Protein AF-A0A493T3Z8-F1 (afdb_monomer)

Sequence (139 aa):
MHLPAFNLKESLATIGEKVCAEVNSCLSQHGFTPFTAERETVLKGQIQAVANPDNTICKLIDSRIQKFLENYLASSHQKSLPAIPGGLGPIQRELEEIAVKYVRLVNYNKMVFSPYYDAVLAKILTKEESQLAGKSKES

Solvent-accessible surface area (backbone atoms only — not comparable to full-atom values): 8081 Å² total; per-residue (Å²): 132,86,75,81,78,82,59,62,66,62,50,29,47,54,47,24,54,52,51,50,51,52,51,36,50,54,28,54,77,72,73,44,77,69,74,49,73,68,58,47,51,51,50,32,50,58,50,40,46,66,71,41,85,82,29,66,66,57,51,50,51,51,54,49,51,51,53,49,44,50,49,45,50,71,33,72,86,52,96,62,80,73,78,82,58,89,92,42,70,94,48,43,68,62,50,51,57,49,40,57,52,50,40,53,52,52,52,49,51,46,68,72,46,43,67,61,52,51,54,54,50,53,55,52,54,56,53,51,52,54,54,52,58,52,56,67,72,76,109

Radius of gyration: 26.43 Å; Cα contacts (8 Å, |Δi|>4): 59; chains: 1; bounding box: 43×38×92 Å

Organism: Anas platyrhynchos platyrhynchos (NCBI:txid8840)

Secondary structure (DSSP, 8-state):
--PPPP-HHHHHHHHHHHHHHHHHHHHHHTTPPPPPHHHHHHHHHHHHGGG-TT-HHHHHHHHHHHHHHHHHHHGGGSSSPPPPPTT-GGGHHHHHHHHHHHHHHHHHHHHHHHHHHHHHHHHHHHHHHHHHHHHTT--

Foldseek 3Di:
DDDPPDDPLVVLLVVLVVVLVVQQVVCVVVVHDRDDPVNSVVSSVVSSCCPPPPPPVVVVVVVQLVVLLVVLLVCVVPPDRDDRDPPCVVCVVVSVVVSVVSNVVVVVCCVVCVVVVVVVVVVVVVVVVVVVVVVVVVD

Structure (mmCIF, N/CA/C/O backbone):
data_AF-A0A493T3Z8-F1
#
_entry.id   AF-A0A493T3Z8-F1
#
loop_
_atom_site.group_PDB
_atom_site.id
_atom_site.type_symbol
_atom_site.label_atom_id
_atom_site.label_alt_id
_atom_site.label_comp_id
_atom_site.label_asym_id
_atom_site.label_entity_id
_atom_site.label_seq_id
_atom_site.pdbx_PDB_ins_code
_atom_site.Cartn_x
_atom_site.Cartn_y
_atom_site.Cartn_z
_atom_site.occupancy
_atom_site.B_iso_or_equiv
_atom_site.auth_seq_id
_atom_site.auth_comp_id
_atom_site.auth_asym_id
_atom_site.auth_atom_id
_atom_site.pdbx_PDB_model_num
ATOM 1 N N . MET A 1 1 ? 15.146 -20.720 0.361 1.00 39.12 1 MET A N 1
ATOM 2 C CA . MET A 1 1 ? 14.301 -20.658 1.572 1.00 39.12 1 MET A CA 1
ATOM 3 C C . MET A 1 1 ? 12.980 -20.029 1.175 1.00 39.12 1 MET A C 1
ATOM 5 O O . MET A 1 1 ? 12.988 -18.881 0.754 1.00 39.12 1 MET A O 1
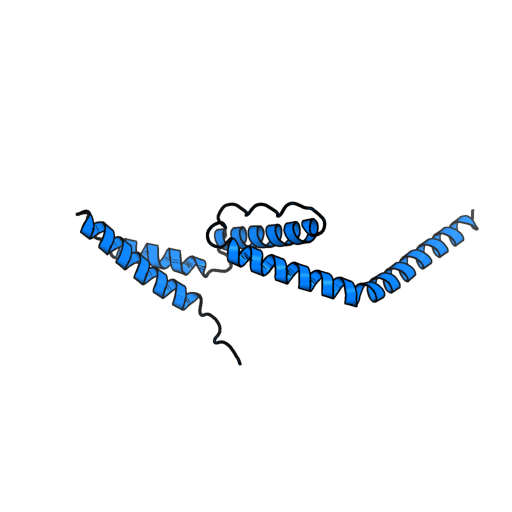ATOM 9 N N . HIS A 1 2 ? 11.880 -20.778 1.214 1.00 52.62 2 HIS A N 1
ATOM 10 C CA . HIS A 1 2 ? 10.549 -20.214 0.991 1.00 52.62 2 HIS A CA 1
ATOM 11 C C . HIS A 1 2 ? 10.151 -19.509 2.293 1.00 52.62 2 HIS A C 1
ATOM 13 O O . HIS A 1 2 ? 9.971 -20.181 3.307 1.00 52.62 2 HIS A O 1
ATOM 19 N N . LEU A 1 3 ? 10.101 -18.172 2.314 1.00 58.81 3 LEU A N 1
ATOM 20 C CA . LEU A 1 3 ? 9.464 -17.486 3.440 1.00 58.81 3 LEU A CA 1
ATOM 21 C C . LEU A 1 3 ? 7.980 -17.892 3.445 1.00 58.81 3 LEU A C 1
ATOM 23 O O . LEU A 1 3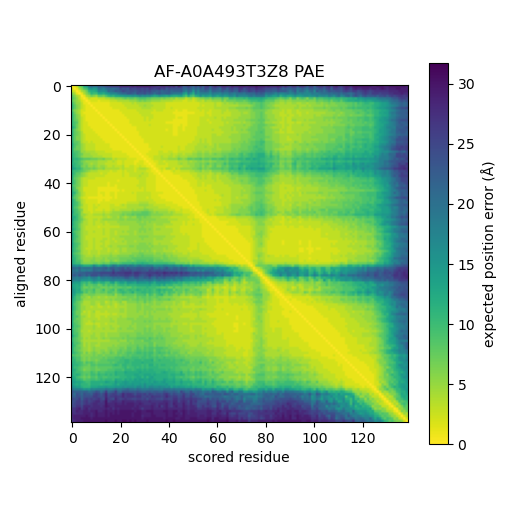 ? 7.376 -17.941 2.365 1.00 58.81 3 LEU A O 1
ATOM 27 N N . PRO A 1 4 ? 7.382 -18.196 4.609 1.00 69.56 4 PRO A N 1
ATOM 28 C CA . PRO A 1 4 ? 5.940 -18.366 4.690 1.00 69.56 4 PRO A CA 1
ATOM 29 C C . PRO A 1 4 ? 5.272 -17.084 4.183 1.00 69.56 4 PRO A C 1
ATOM 31 O O . PRO A 1 4 ? 5.644 -15.977 4.579 1.00 69.56 4 PRO A O 1
ATOM 34 N N . ALA A 1 5 ? 4.333 -17.235 3.248 1.00 79.00 5 ALA A N 1
ATOM 35 C CA . ALA A 1 5 ? 3.594 -16.109 2.701 1.00 79.00 5 ALA A CA 1
ATOM 36 C C . ALA A 1 5 ? 2.832 -15.404 3.832 1.00 79.00 5 ALA A C 1
ATOM 38 O O . ALA A 1 5 ? 2.224 -16.053 4.683 1.00 79.00 5 ALA A O 1
ATOM 39 N N . PHE A 1 6 ? 2.875 -14.075 3.848 1.00 88.00 6 PHE A N 1
ATOM 40 C CA . PHE A 1 6 ? 2.163 -13.278 4.839 1.00 88.00 6 PHE A CA 1
ATOM 41 C C . PHE A 1 6 ? 0.645 -13.499 4.716 1.00 88.00 6 PHE A C 1
ATOM 43 O O . PHE A 1 6 ? 0.049 -13.193 3.682 1.00 88.00 6 PHE A O 1
ATOM 50 N N . ASN A 1 7 ? 0.009 -14.019 5.772 1.00 91.62 7 ASN A N 1
ATOM 51 C CA . ASN A 1 7 ? -1.442 -14.197 5.820 1.00 91.62 7 ASN A CA 1
ATOM 52 C C . ASN A 1 7 ? -2.118 -12.895 6.269 1.00 91.62 7 ASN A C 1
ATOM 54 O O . ASN A 1 7 ? -2.301 -12.640 7.464 1.00 91.62 7 ASN A O 1
ATOM 58 N N . LEU A 1 8 ? -2.496 -12.064 5.296 1.00 92.06 8 LEU A N 1
ATOM 59 C CA . LEU A 1 8 ? -3.127 -10.766 5.544 1.00 92.06 8 LEU A CA 1
ATOM 60 C C . LEU A 1 8 ? -4.439 -10.892 6.332 1.00 92.06 8 LEU A C 1
ATOM 62 O O . LEU A 1 8 ? -4.672 -10.119 7.258 1.00 92.06 8 LEU A O 1
ATOM 66 N N . LYS A 1 9 ? -5.287 -11.873 5.998 1.00 92.69 9 LYS A N 1
ATOM 67 C CA . LYS A 1 9 ? -6.614 -12.028 6.612 1.00 92.69 9 LYS A CA 1
ATOM 68 C C . LYS A 1 9 ? -6.512 -12.369 8.098 1.00 92.69 9 LYS A C 1
ATOM 70 O O . LYS A 1 9 ? -7.183 -11.754 8.921 1.00 92.69 9 LYS A O 1
ATOM 75 N N . GLU A 1 10 ? -5.650 -13.321 8.437 1.00 94.19 10 GLU A N 1
ATOM 76 C CA . GLU A 1 10 ? -5.385 -13.714 9.824 1.00 94.19 10 GLU A CA 1
ATOM 77 C C . GLU A 1 10 ? -4.713 -12.588 10.621 1.00 94.19 10 GLU A C 1
ATOM 79 O O . GLU A 1 10 ? -5.087 -12.312 11.764 1.00 94.19 10 GLU A O 1
ATOM 84 N N . SER A 1 11 ? -3.774 -11.877 9.991 1.00 95.94 11 SER A N 1
ATOM 85 C CA . SER A 1 11 ? -3.103 -10.733 10.610 1.00 95.94 11 SER A CA 1
ATOM 86 C C . SER A 1 11 ? -4.095 -9.619 10.944 1.00 95.94 11 SER A C 1
ATOM 88 O O . SER A 1 11 ? -4.092 -9.114 12.064 1.00 95.94 11 SER A O 1
ATOM 90 N N . LEU A 1 12 ? -4.994 -9.272 10.018 1.00 96.25 12 LEU A N 1
ATOM 91 C CA . LEU A 1 12 ? -6.031 -8.262 10.247 1.00 96.25 12 LEU A CA 1
ATOM 92 C C . LEU A 1 12 ? -7.063 -8.704 11.288 1.00 96.25 12 LEU 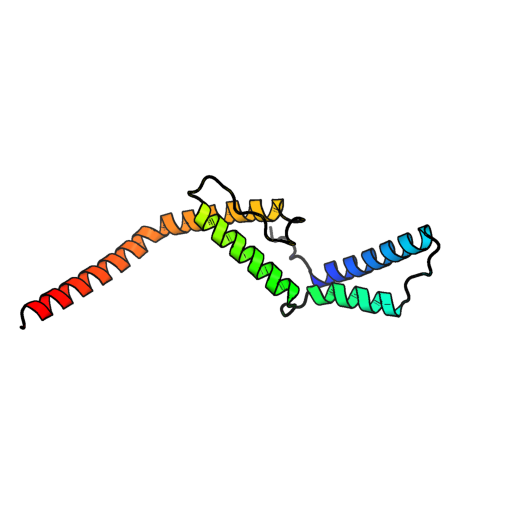A C 1
ATOM 94 O O . LEU A 1 12 ? -7.514 -7.874 12.073 1.00 96.25 12 LEU A O 1
ATOM 98 N N . ALA A 1 13 ? -7.408 -9.993 11.346 1.00 96.38 13 ALA A N 1
ATOM 99 C CA . ALA A 1 13 ? -8.260 -10.519 12.410 1.00 96.38 13 ALA A CA 1
ATOM 100 C C . ALA A 1 13 ? -7.606 -10.346 13.788 1.00 96.38 13 ALA A C 1
ATOM 102 O O . ALA A 1 13 ? -8.227 -9.811 14.705 1.00 96.38 13 ALA A O 1
ATOM 103 N N . THR A 1 14 ? -6.325 -10.699 13.899 1.00 97.06 14 THR A N 1
ATOM 104 C CA . THR A 1 14 ? -5.538 -10.519 15.127 1.00 97.06 14 THR A CA 1
ATOM 105 C C . THR A 1 14 ? -5.408 -9.043 15.512 1.00 97.06 14 THR A C 1
ATOM 107 O O . THR A 1 14 ? -5.511 -8.695 16.687 1.00 97.06 14 THR A O 1
ATOM 110 N N . ILE A 1 15 ? -5.200 -8.156 14.533 1.00 97.38 15 ILE A N 1
ATOM 111 C CA . ILE A 1 15 ? -5.171 -6.704 14.757 1.00 97.38 15 ILE A CA 1
ATOM 112 C C . ILE A 1 15 ? -6.527 -6.220 15.272 1.00 97.38 15 ILE A C 1
ATOM 114 O O . ILE A 1 15 ? -6.557 -5.458 16.232 1.00 97.38 15 ILE A O 1
ATOM 118 N N . GLY A 1 16 ? -7.638 -6.688 14.697 1.00 97.25 16 GLY A N 1
ATOM 119 C CA . GLY A 1 16 ? -8.983 -6.349 15.161 1.00 97.25 16 GLY A CA 1
ATOM 120 C C . GLY A 1 16 ? -9.209 -6.695 16.634 1.00 97.25 16 GLY A C 1
ATOM 121 O O . GLY A 1 16 ? -9.695 -5.856 17.388 1.00 97.25 16 GLY A O 1
ATOM 122 N N . GLU A 1 17 ? -8.789 -7.887 17.066 1.00 97.19 17 GLU A N 1
ATOM 123 C CA . GLU A 1 17 ? -8.844 -8.288 18.480 1.00 97.19 17 GLU A CA 1
ATOM 124 C C . GLU A 1 17 ? -8.016 -7.361 19.378 1.00 97.19 17 GLU A C 1
ATOM 126 O O . GLU A 1 17 ? -8.514 -6.850 20.382 1.00 97.19 17 GLU A O 1
ATOM 131 N N . LYS A 1 18 ? -6.764 -7.086 18.990 1.00 97.62 18 LYS A N 1
ATOM 132 C CA . LYS A 1 18 ? -5.869 -6.209 19.757 1.00 97.62 18 LYS A CA 1
ATOM 133 C C . LYS A 1 18 ? -6.404 -4.784 19.866 1.00 97.62 18 LYS A C 1
ATOM 135 O O . LYS A 1 18 ? -6.363 -4.209 20.946 1.00 97.62 18 LYS A O 1
ATOM 140 N N . VAL A 1 19 ? -6.932 -4.229 18.776 1.00 97.38 19 VAL A N 1
ATOM 141 C CA . VAL A 1 19 ? -7.510 -2.879 18.764 1.00 97.38 19 VAL A CA 1
ATOM 142 C C . VAL A 1 19 ? -8.729 -2.809 19.683 1.00 97.38 19 VAL A C 1
ATOM 144 O O . VAL A 1 19 ? -8.832 -1.871 20.466 1.00 97.38 19 VAL A O 1
ATOM 147 N N . CYS A 1 20 ? -9.627 -3.800 19.653 1.00 96.62 20 CYS A N 1
ATOM 148 C CA . CYS A 1 20 ? -10.764 -3.842 20.577 1.00 96.62 20 CYS A CA 1
ATOM 149 C C . CYS A 1 20 ? -10.318 -3.931 22.045 1.00 96.62 20 CYS A C 1
ATOM 151 O O . CYS A 1 20 ? -10.865 -3.218 22.888 1.00 96.62 20 CYS A O 1
ATOM 153 N N . ALA A 1 21 ? -9.307 -4.749 22.352 1.00 96.00 21 ALA A N 1
ATOM 154 C CA . ALA A 1 21 ? -8.751 -4.844 23.701 1.00 96.00 21 ALA A CA 1
ATOM 155 C C . ALA A 1 21 ? -8.141 -3.510 24.175 1.00 96.00 21 ALA A C 1
ATOM 157 O O . ALA A 1 21 ? -8.421 -3.070 25.289 1.00 96.00 21 ALA A O 1
ATOM 158 N N . GLU A 1 22 ? -7.370 -2.836 23.317 1.00 97.38 22 GLU A N 1
ATOM 159 C CA . GLU A 1 22 ? -6.760 -1.532 23.606 1.00 97.38 22 GLU A CA 1
ATOM 160 C C . GLU A 1 22 ? -7.827 -0.451 23.843 1.00 97.38 22 GLU A C 1
ATOM 162 O O . GLU A 1 22 ? -7.756 0.307 24.810 1.00 97.38 22 GLU A O 1
ATOM 167 N N . VAL A 1 23 ? -8.868 -0.420 23.003 1.00 96.50 23 VAL A N 1
ATOM 168 C CA . VAL A 1 23 ? -9.998 0.509 23.146 1.00 96.50 23 VAL A CA 1
ATOM 169 C C . VAL A 1 23 ? -10.718 0.285 24.474 1.00 96.50 23 VAL A C 1
ATOM 171 O O . VAL A 1 23 ? -10.944 1.246 25.206 1.00 96.50 23 VAL A O 1
ATOM 174 N N . ASN A 1 24 ? -11.040 -0.961 24.825 1.00 95.50 24 ASN A N 1
ATOM 175 C CA . ASN A 1 24 ? -11.684 -1.274 26.103 1.00 95.50 24 ASN A CA 1
ATOM 176 C C . ASN A 1 24 ? -10.803 -0.925 27.309 1.00 95.50 24 ASN A C 1
ATOM 178 O O . ASN A 1 24 ? -11.308 -0.391 28.300 1.00 95.50 24 ASN A O 1
ATOM 182 N N . SER A 1 25 ? -9.496 -1.185 27.221 1.00 96.38 25 SER A N 1
ATOM 183 C CA . SER A 1 25 ? -8.524 -0.804 28.251 1.00 96.38 25 SER A CA 1
ATOM 184 C C . SER A 1 25 ? -8.521 0.713 28.462 1.00 96.38 25 SER A C 1
ATOM 186 O O . SER A 1 25 ? -8.696 1.186 29.584 1.00 96.38 25 SER A O 1
ATOM 188 N N . CYS A 1 26 ? -8.439 1.483 27.375 1.00 96.94 26 CYS A N 1
ATOM 189 C CA . CYS A 1 26 ? -8.458 2.942 27.411 1.00 96.94 26 CYS A CA 1
ATOM 190 C C . CYS A 1 26 ? -9.777 3.496 27.978 1.00 96.94 26 CYS A C 1
ATOM 192 O O . CYS A 1 26 ? -9.752 4.360 28.855 1.00 96.94 26 CYS A O 1
ATOM 194 N N . LEU A 1 27 ? -10.929 2.968 27.546 1.00 96.44 27 LEU A N 1
ATOM 195 C CA . LEU A 1 27 ? -12.239 3.354 28.087 1.00 96.44 27 LEU A CA 1
ATOM 196 C C . LEU A 1 27 ? -12.311 3.110 29.597 1.00 96.44 27 LEU A C 1
ATOM 198 O O . LEU A 1 27 ? -12.709 4.004 30.343 1.00 96.44 27 LEU A O 1
ATOM 202 N N . SER A 1 28 ? -11.858 1.937 30.047 1.00 95.75 28 SER A N 1
ATOM 203 C CA . SER A 1 28 ? -11.845 1.568 31.467 1.00 95.75 28 SER A CA 1
ATOM 204 C C . SER A 1 28 ? -10.946 2.495 32.288 1.00 95.75 28 SER A C 1
ATOM 206 O O . SER A 1 28 ? -11.353 2.962 33.349 1.00 95.75 28 SER A O 1
ATOM 208 N N . GLN A 1 29 ? -9.749 2.816 31.782 1.00 97.56 29 GLN A N 1
ATOM 209 C CA . GLN A 1 29 ? -8.804 3.726 32.442 1.00 97.5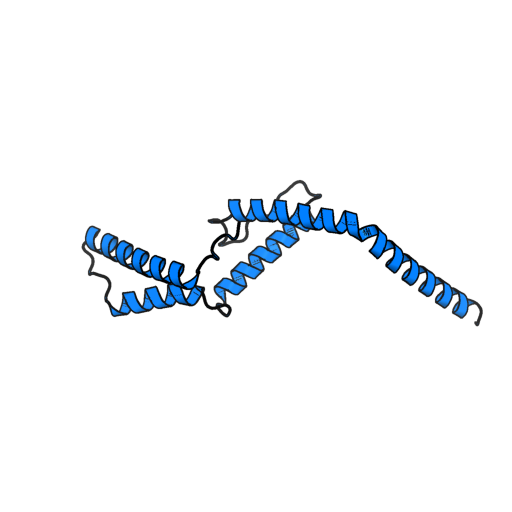6 29 GLN A CA 1
ATOM 210 C C . GLN A 1 29 ? -9.376 5.134 32.654 1.00 97.56 29 GLN A C 1
ATOM 212 O O . GLN A 1 29 ? -9.012 5.804 33.617 1.00 97.56 29 GLN A O 1
ATOM 217 N N . HIS A 1 30 ? -10.286 5.570 31.783 1.00 96.81 30 HIS A N 1
ATOM 218 C CA . HIS A 1 30 ? -10.896 6.898 31.841 1.00 96.81 30 HIS A CA 1
ATOM 219 C C . HIS A 1 30 ? -12.323 6.885 32.420 1.00 96.81 30 HIS A C 1
ATOM 221 O O . HIS A 1 30 ? -13.002 7.909 32.396 1.00 96.81 30 HIS A O 1
ATOM 227 N N . GLY A 1 31 ? -12.789 5.745 32.949 1.00 95.75 31 GLY A N 1
ATOM 228 C CA . GLY A 1 31 ? -14.113 5.617 33.568 1.00 95.75 31 GLY A CA 1
ATOM 229 C C . GLY A 1 31 ? -15.288 5.670 32.585 1.00 95.75 31 GLY A C 1
ATOM 230 O O . GLY A 1 31 ? -16.420 5.928 32.996 1.00 95.75 31 GLY A O 1
ATOM 231 N N . PHE A 1 32 ? -15.043 5.441 31.292 1.00 96.38 32 PHE A N 1
ATOM 232 C CA . PHE A 1 32 ? -16.093 5.360 30.280 1.00 96.38 32 PHE A CA 1
ATOM 233 C C . PHE A 1 32 ? -16.726 3.967 30.227 1.00 96.38 32 PHE A C 1
ATOM 235 O O . PHE A 1 32 ? -16.159 2.970 30.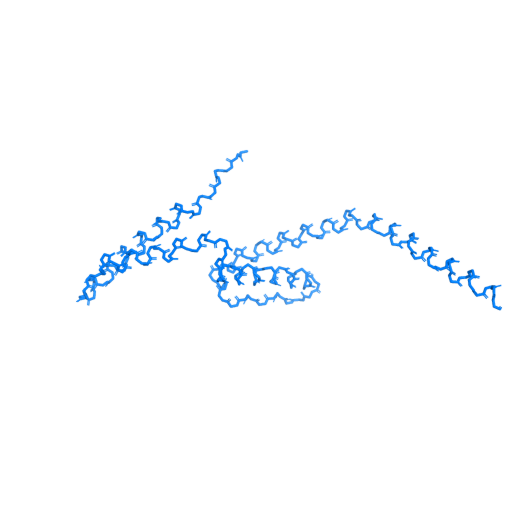672 1.00 96.38 32 PHE A O 1
ATOM 242 N N . THR A 1 33 ? -17.918 3.893 29.631 1.00 94.25 33 THR A N 1
ATOM 243 C CA . THR A 1 33 ? -18.607 2.621 29.399 1.00 94.25 33 THR A CA 1
ATOM 244 C C . THR A 1 33 ? -17.794 1.721 28.464 1.00 94.25 33 THR A C 1
ATOM 246 O O . THR A 1 33 ? -17.294 2.230 27.453 1.00 94.25 33 THR A O 1
ATOM 249 N N . PRO A 1 34 ? -17.727 0.403 28.725 1.00 91.50 34 PRO A N 1
ATOM 250 C CA . PRO A 1 34 ? -17.081 -0.550 27.830 1.00 91.50 34 PRO A CA 1
ATOM 251 C C . PRO A 1 34 ? -17.640 -0.496 26.408 1.00 91.50 34 PRO A C 1
ATOM 253 O O . PRO A 1 34 ? -18.804 -0.151 26.178 1.00 91.50 34 PRO A O 1
ATOM 256 N N . PHE A 1 35 ? -16.804 -0.861 25.444 1.00 92.75 35 PHE A N 1
ATOM 257 C CA . PHE A 1 35 ? -17.205 -0.978 24.053 1.00 92.75 35 PHE A CA 1
ATOM 258 C C . PHE A 1 35 ? -18.227 -2.118 23.920 1.00 92.75 35 PHE A C 1
ATOM 260 O O . PHE A 1 35 ? -18.058 -3.193 24.489 1.00 92.75 35 PHE A O 1
ATOM 267 N N . THR A 1 36 ? -19.342 -1.882 23.224 1.00 94.69 36 THR A N 1
ATOM 268 C CA . THR A 1 36 ? -20.393 -2.903 23.108 1.00 94.69 36 THR A CA 1
ATOM 269 C C . THR A 1 36 ? -19.967 -4.011 22.146 1.00 94.69 36 THR A C 1
ATOM 271 O O . THR A 1 36 ? -19.257 -3.753 21.174 1.00 94.69 36 THR A O 1
ATOM 274 N N . ALA A 1 37 ? -20.465 -5.234 22.355 1.00 94.06 37 ALA A N 1
ATOM 275 C CA . ALA A 1 37 ? -20.162 -6.376 21.484 1.00 94.06 37 ALA A CA 1
ATOM 276 C C . ALA A 1 37 ? -20.530 -6.122 20.006 1.00 94.06 37 ALA A C 1
ATOM 278 O O . ALA A 1 37 ? -19.824 -6.549 19.091 1.00 94.06 37 ALA A O 1
ATOM 279 N N . GLU A 1 38 ? -21.613 -5.379 19.760 1.00 96.12 38 GLU A N 1
ATOM 280 C CA . GLU A 1 38 ? -22.003 -4.958 18.412 1.00 96.12 38 GLU A CA 1
ATOM 281 C C . GLU A 1 38 ? -20.957 -4.020 17.792 1.00 96.12 38 GLU A C 1
ATOM 283 O O . GLU A 1 38 ? -20.511 -4.243 16.666 1.00 96.12 38 GLU A O 1
ATOM 288 N N . ARG A 1 39 ? -20.492 -3.012 18.541 1.00 95.00 39 ARG A N 1
ATOM 289 C CA . ARG A 1 39 ? -19.465 -2.075 18.067 1.00 95.00 39 ARG A CA 1
ATOM 290 C C . ARG A 1 39 ? -18.116 -2.759 17.861 1.00 95.00 39 ARG A C 1
ATOM 292 O O . ARG A 1 39 ? -17.429 -2.432 16.895 1.00 95.00 39 ARG A O 1
ATOM 299 N N . GLU A 1 40 ? -17.754 -3.722 18.710 1.00 95.88 40 GLU A N 1
ATOM 300 C CA . GLU A 1 40 ? -16.576 -4.575 18.506 1.00 95.88 40 GLU A CA 1
ATOM 301 C C . GLU A 1 40 ? -16.665 -5.340 17.192 1.00 95.88 40 GLU A C 1
ATOM 303 O O . GLU A 1 40 ? -15.731 -5.311 16.392 1.00 95.88 40 GLU A O 1
ATOM 308 N N . THR A 1 41 ? -17.804 -5.986 16.947 1.00 96.56 41 THR A N 1
ATOM 309 C CA . THR A 1 41 ? -18.034 -6.765 15.727 1.00 96.56 41 THR A CA 1
ATOM 310 C C . THR A 1 41 ? -17.922 -5.883 14.485 1.00 96.56 41 THR A C 1
ATOM 312 O O . THR A 1 41 ? -17.239 -6.249 13.527 1.00 96.56 41 THR A O 1
ATOM 315 N N . VAL A 1 42 ? -18.522 -4.689 14.516 1.00 97.06 42 VAL A N 1
ATOM 316 C CA . VAL A 1 42 ? -18.434 -3.715 13.419 1.00 97.06 42 VAL A CA 1
ATOM 317 C C . VAL A 1 42 ? -16.992 -3.259 13.193 1.00 97.06 42 VAL A C 1
ATOM 319 O O . VAL A 1 42 ? -16.523 -3.289 12.056 1.00 97.06 42 VAL A O 1
ATOM 322 N N . LEU A 1 43 ? -16.263 -2.882 14.248 1.00 96.44 43 LEU A N 1
ATOM 323 C CA . LEU A 1 43 ? -14.880 -2.409 14.136 1.00 96.44 43 LEU A CA 1
ATOM 324 C C . LEU A 1 43 ? -13.949 -3.498 13.583 1.00 96.44 43 LEU A C 1
ATOM 326 O O . LEU A 1 43 ? -13.185 -3.248 12.651 1.00 96.44 43 LEU A O 1
ATOM 330 N N . LYS A 1 44 ? -14.050 -4.724 14.107 1.00 97.25 44 LYS A N 1
ATOM 331 C CA . LYS A 1 44 ? -13.298 -5.884 13.605 1.00 97.25 44 LYS A CA 1
ATOM 332 C C . LYS A 1 44 ? -13.625 -6.156 12.137 1.00 97.25 44 LYS A C 1
ATOM 334 O O . LYS A 1 44 ? -12.710 -6.356 11.339 1.00 97.25 44 LYS A O 1
ATOM 339 N N . GLY A 1 45 ? -14.906 -6.100 11.767 1.00 96.00 45 GLY A N 1
ATOM 340 C CA . GLY A 1 45 ? -15.357 -6.245 10.384 1.00 96.00 45 GLY A CA 1
ATOM 341 C C . GLY A 1 45 ? -14.766 -5.182 9.455 1.00 96.00 45 GLY A C 1
ATOM 342 O O . GLY A 1 45 ? -14.272 -5.514 8.381 1.00 96.00 45 GLY A O 1
ATOM 343 N N . GLN A 1 46 ? -14.735 -3.917 9.884 1.00 95.62 46 GLN A N 1
ATOM 344 C CA . GLN A 1 46 ? -14.129 -2.819 9.123 1.00 95.62 46 GLN A CA 1
ATOM 345 C C . GLN A 1 46 ? -12.617 -2.995 8.937 1.00 95.62 46 GLN A C 1
ATOM 347 O O . GLN A 1 46 ? -12.112 -2.793 7.833 1.00 95.62 46 GLN A O 1
ATOM 352 N N . ILE A 1 47 ? -11.896 -3.415 9.980 1.00 96.19 47 ILE A N 1
ATOM 353 C CA . ILE A 1 47 ? -10.453 -3.695 9.902 1.00 96.19 47 ILE A CA 1
ATOM 354 C C . ILE A 1 47 ? -10.186 -4.846 8.925 1.00 96.19 47 ILE A C 1
ATOM 356 O O . ILE A 1 47 ? -9.308 -4.750 8.070 1.00 96.19 47 ILE A O 1
ATOM 360 N N . GLN A 1 48 ? -10.966 -5.924 8.996 1.00 95.50 48 GLN A N 1
ATOM 361 C CA . GLN A 1 48 ? -10.824 -7.055 8.078 1.00 95.50 48 GLN A CA 1
ATOM 362 C C . GLN A 1 48 ? -11.222 -6.705 6.637 1.00 95.50 48 GLN A C 1
ATOM 364 O O . GLN A 1 48 ? -10.641 -7.250 5.699 1.00 95.50 48 GLN A O 1
ATOM 369 N N . ALA A 1 49 ? -12.153 -5.767 6.434 1.00 94.69 49 ALA A N 1
ATOM 370 C CA . ALA A 1 49 ? -12.552 -5.291 5.108 1.00 94.69 49 ALA A CA 1
ATOM 371 C C . ALA A 1 49 ? -11.421 -4.568 4.350 1.00 94.69 49 ALA A C 1
ATOM 373 O O . ALA A 1 49 ? -11.520 -4.385 3.136 1.00 94.69 49 ALA A O 1
ATOM 374 N N . VAL A 1 50 ? -10.326 -4.199 5.024 1.00 93.94 50 VAL A N 1
ATOM 375 C CA . VAL A 1 50 ? -9.090 -3.714 4.380 1.00 93.94 50 VAL A CA 1
ATOM 376 C C . VAL A 1 50 ? -8.438 -4.805 3.520 1.00 93.94 50 VAL A C 1
ATOM 378 O O . VAL A 1 50 ? -7.767 -4.491 2.546 1.00 93.94 50 VAL A O 1
ATOM 381 N N . ALA A 1 51 ? -8.679 -6.090 3.809 1.00 92.62 51 ALA A N 1
ATOM 382 C CA . ALA A 1 51 ? -8.208 -7.193 2.967 1.00 92.62 51 ALA A CA 1
ATOM 383 C C . ALA A 1 51 ? -8.924 -7.276 1.609 1.00 92.62 51 ALA A C 1
ATOM 385 O O . ALA A 1 51 ? -8.501 -8.045 0.747 1.00 92.62 51 ALA A O 1
ATOM 386 N N . ASN A 1 52 ? -10.038 -6.558 1.432 1.00 93.00 52 ASN A N 1
ATOM 387 C CA . ASN A 1 52 ? -10.787 -6.587 0.186 1.00 93.00 52 ASN A CA 1
ATOM 388 C C . ASN A 1 52 ? -9.990 -5.855 -0.914 1.00 93.00 52 ASN A C 1
ATOM 390 O O . ASN A 1 52 ? -9.749 -4.656 -0.767 1.00 93.00 52 ASN A O 1
ATOM 394 N N . PRO A 1 53 ? -9.630 -6.516 -2.032 1.00 88.19 53 PRO A N 1
ATOM 395 C CA . PRO A 1 53 ? -8.920 -5.864 -3.135 1.00 88.19 53 PRO A CA 1
ATOM 396 C C . PRO A 1 53 ? -9.722 -4.719 -3.773 1.00 88.19 53 PRO A C 1
ATOM 398 O O . PRO A 1 53 ? -9.142 -3.813 -4.368 1.00 88.19 53 PRO A O 1
ATOM 401 N N . ASP A 1 54 ? -11.049 -4.716 -3.623 1.00 92.56 54 ASP A N 1
ATOM 402 C CA . ASP A 1 54 ? -11.921 -3.648 -4.106 1.00 92.56 54 ASP A CA 1
ATOM 403 C C . ASP A 1 54 ? -12.093 -2.482 -3.131 1.00 92.56 54 ASP A C 1
ATOM 405 O O . ASP A 1 54 ? -12.820 -1.533 -3.428 1.00 92.56 54 ASP A O 1
ATOM 409 N N . ASN A 1 55 ? -11.391 -2.500 -1.998 1.00 94.06 55 ASN A N 1
ATOM 410 C CA . ASN A 1 55 ? -11.406 -1.401 -1.049 1.00 94.06 55 ASN A CA 1
ATOM 411 C C . ASN A 1 55 ? -10.852 -0.112 -1.689 1.00 94.06 55 ASN A C 1
ATOM 413 O O . ASN A 1 55 ? -9.682 -0.029 -2.069 1.00 94.06 55 ASN A O 1
ATOM 417 N N . THR A 1 56 ? -11.693 0.921 -1.780 1.00 93.31 56 THR A N 1
ATOM 418 C CA . THR A 1 56 ? -11.353 2.208 -2.410 1.00 93.31 56 THR A CA 1
ATOM 419 C C . THR A 1 56 ? -10.159 2.898 -1.749 1.00 93.31 56 THR A C 1
ATOM 421 O O . THR A 1 56 ? -9.370 3.545 -2.437 1.00 93.31 56 THR A O 1
ATOM 424 N N . ILE A 1 57 ? -9.998 2.755 -0.429 1.00 91.69 57 ILE A N 1
ATOM 425 C CA . ILE A 1 57 ? -8.870 3.344 0.302 1.00 91.69 57 ILE A CA 1
ATOM 426 C C . ILE A 1 57 ? -7.581 2.616 -0.078 1.00 91.69 57 ILE A C 1
ATOM 428 O O . ILE A 1 57 ? -6.598 3.276 -0.396 1.00 91.69 57 ILE A O 1
ATOM 432 N N . CYS A 1 58 ? -7.590 1.281 -0.125 1.00 92.12 58 CYS A N 1
ATOM 433 C CA . CYS A 1 58 ? -6.430 0.498 -0.563 1.00 92.12 58 CYS A CA 1
ATOM 434 C C . CYS A 1 58 ? -6.023 0.857 -1.997 1.00 92.12 58 CYS A C 1
ATOM 436 O O . CYS A 1 58 ? -4.870 1.210 -2.222 1.00 92.12 58 CYS A O 1
ATOM 438 N N . LYS A 1 59 ? -6.982 0.923 -2.933 1.00 94.06 59 LYS A N 1
ATOM 439 C CA . LYS A 1 59 ? -6.726 1.360 -4.320 1.00 94.06 59 LYS A CA 1
ATOM 440 C C . LYS A 1 59 ? -6.117 2.765 -4.395 1.00 94.06 59 LYS A C 1
ATOM 442 O O . LYS A 1 59 ? -5.221 3.021 -5.199 1.00 94.06 59 LYS A O 1
ATOM 447 N N . LEU A 1 60 ? -6.587 3.690 -3.556 1.00 93.81 60 LEU A N 1
ATOM 448 C CA . LEU A 1 60 ? -6.037 5.043 -3.471 1.00 93.81 60 LEU A CA 1
ATOM 449 C C . LEU A 1 60 ? -4.597 5.043 -2.937 1.00 93.81 60 LEU A C 1
ATOM 451 O O . LEU A 1 60 ? -3.754 5.773 -3.459 1.00 93.81 60 LEU A O 1
ATOM 455 N N . ILE A 1 61 ? -4.316 4.247 -1.905 1.00 93.31 61 ILE A N 1
ATOM 456 C CA . ILE A 1 61 ? -2.972 4.083 -1.341 1.00 93.31 61 ILE A CA 1
ATOM 457 C C . ILE A 1 61 ? -2.023 3.479 -2.382 1.00 93.31 61 ILE A C 1
ATOM 459 O O . ILE A 1 61 ? -0.949 4.039 -2.601 1.00 93.31 61 ILE A O 1
ATOM 463 N N . ASP A 1 62 ? -2.447 2.438 -3.098 1.00 93.44 62 ASP A N 1
ATOM 464 C CA . ASP A 1 62 ? -1.669 1.813 -4.173 1.00 93.44 62 ASP A CA 1
ATOM 465 C C . ASP A 1 62 ? -1.335 2.816 -5.283 1.00 93.44 62 ASP A C 1
ATOM 467 O O . ASP A 1 62 ? -0.179 2.944 -5.686 1.00 93.44 62 ASP A O 1
ATOM 471 N N . SER A 1 63 ? -2.322 3.600 -5.728 1.00 94.44 63 SER A N 1
ATOM 472 C CA . SER A 1 63 ? -2.112 4.653 -6.728 1.00 94.44 63 SER A CA 1
ATOM 473 C C . SER A 1 63 ? -1.110 5.715 -6.255 1.00 94.44 63 SER A C 1
ATOM 475 O O . SER A 1 63 ? -0.255 6.156 -7.027 1.00 94.44 63 SER A O 1
ATOM 477 N N . ARG A 1 64 ? -1.158 6.108 -4.974 1.00 95.00 64 ARG A N 1
ATOM 478 C CA . ARG A 1 64 ? -0.191 7.054 -4.390 1.00 95.00 64 ARG A CA 1
ATOM 479 C C . ARG A 1 64 ? 1.220 6.475 -4.345 1.00 95.00 64 ARG A C 1
ATOM 481 O O . ARG A 1 64 ? 2.164 7.204 -4.644 1.00 95.00 64 ARG A O 1
ATOM 488 N N . ILE A 1 65 ? 1.362 5.194 -4.002 1.00 95.12 65 ILE A N 1
ATOM 489 C CA . ILE A 1 65 ? 2.650 4.488 -3.998 1.00 95.12 65 ILE A CA 1
ATOM 490 C C . ILE A 1 65 ? 3.219 4.422 -5.418 1.00 95.12 65 ILE A C 1
ATOM 492 O O . ILE A 1 65 ? 4.365 4.808 -5.628 1.00 95.12 65 ILE A O 1
ATOM 496 N N . GLN A 1 66 ? 2.420 4.010 -6.405 1.00 94.62 66 GLN A N 1
ATOM 497 C CA . GLN A 1 66 ? 2.852 3.940 -7.805 1.00 94.62 66 GLN A CA 1
ATOM 498 C C . GLN A 1 66 ? 3.326 5.303 -8.314 1.00 94.62 66 GLN A C 1
ATOM 500 O O . GLN A 1 66 ? 4.445 5.423 -8.808 1.00 94.62 66 GLN A O 1
ATOM 505 N N . LYS A 1 67 ? 2.531 6.355 -8.091 1.00 93.44 67 LYS A N 1
ATOM 506 C CA . LYS A 1 67 ? 2.889 7.717 -8.500 1.00 93.44 67 LYS A CA 1
ATOM 507 C C . LYS A 1 67 ? 4.153 8.225 -7.806 1.00 93.44 67 LYS A C 1
ATOM 509 O O . LYS A 1 67 ? 4.957 8.924 -8.418 1.00 93.44 67 LYS A O 1
ATOM 514 N N . PHE A 1 68 ? 4.350 7.880 -6.534 1.00 93.50 68 PHE A N 1
ATOM 515 C CA . PHE A 1 68 ? 5.593 8.189 -5.834 1.00 93.50 68 PHE A CA 1
ATOM 516 C C . PHE A 1 68 ? 6.794 7.510 -6.501 1.00 93.50 68 PHE A C 1
ATOM 518 O O . PHE A 1 68 ? 7.784 8.183 -6.774 1.00 93.50 68 PHE A O 1
ATOM 525 N N . LEU A 1 69 ? 6.696 6.215 -6.817 1.00 93.88 69 LEU A N 1
ATOM 526 C CA . LEU A 1 69 ? 7.767 5.459 -7.474 1.00 93.88 69 LEU A CA 1
ATOM 527 C C . LEU A 1 69 ? 8.083 5.987 -8.881 1.00 93.88 69 LEU A C 1
ATOM 529 O O . LEU A 1 69 ? 9.255 6.103 -9.238 1.00 93.88 69 LEU A O 1
ATOM 533 N N . GLU A 1 70 ? 7.065 6.346 -9.664 1.00 91.88 70 GLU A N 1
ATOM 534 C CA . GLU A 1 70 ? 7.224 6.983 -10.979 1.00 91.88 70 GLU A CA 1
ATOM 535 C C . GLU A 1 70 ? 7.955 8.323 -10.874 1.00 91.88 70 GLU A C 1
ATOM 537 O O . GLU A 1 70 ? 8.943 8.553 -11.576 1.00 91.88 70 GLU A O 1
ATOM 542 N N . ASN A 1 71 ? 7.518 9.186 -9.953 1.00 90.50 71 ASN A N 1
ATOM 543 C CA . ASN A 1 71 ? 8.163 10.474 -9.711 1.00 90.50 71 ASN A CA 1
ATOM 544 C C . ASN A 1 71 ? 9.613 10.293 -9.258 1.00 90.50 71 ASN A C 1
ATOM 546 O O . ASN A 1 71 ? 10.491 11.008 -9.730 1.00 90.50 71 ASN A O 1
ATOM 550 N N . TYR A 1 72 ? 9.869 9.320 -8.380 1.00 90.50 72 TYR A N 1
ATOM 551 C CA . TYR A 1 72 ? 11.204 9.011 -7.874 1.00 90.50 72 TYR A CA 1
ATOM 552 C C . TYR A 1 72 ? 12.138 8.524 -8.992 1.00 90.50 72 TYR A C 1
ATOM 554 O O . TYR A 1 72 ? 13.314 8.890 -9.047 1.00 90.50 72 TYR A O 1
ATOM 562 N N . LEU A 1 73 ? 11.614 7.721 -9.921 1.00 90.19 73 LEU A N 1
ATOM 563 C CA . LEU A 1 73 ? 12.346 7.275 -11.103 1.00 90.19 73 LEU A CA 1
ATOM 564 C C . LEU A 1 73 ? 12.687 8.448 -12.033 1.00 90.19 73 LEU A C 1
ATOM 566 O O . LEU A 1 73 ? 13.839 8.577 -12.459 1.00 90.19 73 LEU A O 1
ATOM 570 N N . ALA A 1 74 ? 11.717 9.326 -12.301 1.00 86.94 74 ALA A N 1
ATOM 571 C CA . ALA A 1 74 ? 11.907 10.518 -13.127 1.00 86.94 74 ALA A CA 1
ATOM 572 C C .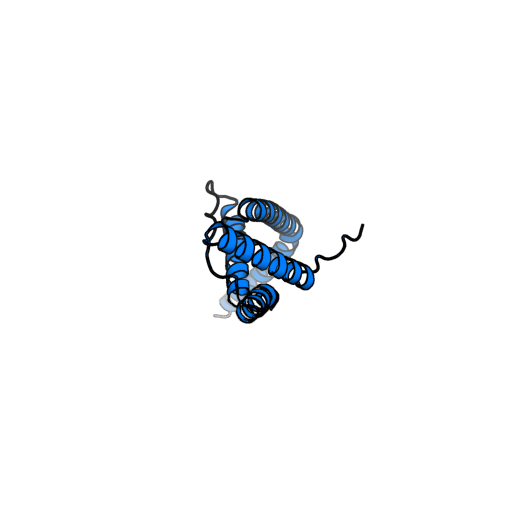 ALA A 1 74 ? 12.884 11.525 -12.493 1.00 86.94 74 ALA A C 1
ATOM 574 O O . ALA A 1 74 ? 13.678 12.154 -13.193 1.00 86.94 74 ALA A O 1
ATOM 575 N N . SER A 1 75 ? 12.876 11.645 -11.164 1.00 81.19 75 SER A N 1
ATOM 576 C CA . SER A 1 75 ? 13.752 12.547 -10.415 1.00 81.19 75 SER A CA 1
ATOM 577 C C . SER A 1 75 ? 15.152 11.989 -10.175 1.00 81.19 75 SER A C 1
ATOM 579 O O . SER A 1 75 ? 15.956 12.668 -9.545 1.00 81.19 75 SER A O 1
ATOM 581 N N . SER A 1 76 ? 15.492 10.790 -10.664 1.00 63.91 76 SER A N 1
ATOM 582 C CA . SER A 1 76 ? 16.818 10.181 -10.452 1.00 63.91 76 SER A CA 1
ATOM 583 C C . SER A 1 76 ? 17.991 11.032 -10.971 1.00 63.91 76 SER A C 1
ATOM 585 O O . SER A 1 76 ? 19.145 10.728 -10.681 1.00 63.91 76 SER A O 1
ATOM 587 N N . HIS A 1 77 ? 17.719 12.089 -11.746 1.00 61.34 77 HIS A N 1
ATOM 588 C CA . HIS A 1 77 ? 18.705 13.049 -12.259 1.00 61.34 77 HIS A CA 1
ATOM 589 C C . HIS A 1 77 ? 18.594 14.446 -11.603 1.00 61.34 77 HIS A C 1
ATOM 591 O O . HIS A 1 77 ? 19.364 15.344 -11.942 1.00 61.34 77 HIS A O 1
ATOM 597 N N . GLN A 1 78 ? 17.656 14.655 -10.670 1.00 60.91 78 GLN A N 1
ATOM 598 C CA . GLN A 1 78 ? 17.428 15.921 -9.963 1.00 60.91 78 GLN A CA 1
ATOM 599 C C . GLN A 1 78 ? 17.832 15.830 -8.482 1.00 60.91 78 GLN A C 1
ATOM 601 O O . GLN A 1 78 ? 17.769 14.775 -7.862 1.00 60.91 78 GLN A O 1
ATOM 606 N N . LYS A 1 79 ? 18.264 16.958 -7.899 1.00 59.12 79 LYS A N 1
ATOM 607 C CA . LYS A 1 79 ? 18.832 17.022 -6.534 1.00 59.12 79 LYS A CA 1
ATOM 608 C C . LYS A 1 79 ? 17.813 16.844 -5.397 1.00 59.12 79 LYS A C 1
ATOM 610 O O . LYS A 1 79 ? 18.236 16.678 -4.257 1.00 59.12 79 LYS A O 1
ATOM 615 N N . SER A 1 80 ? 16.508 16.906 -5.665 1.00 68.38 80 SER A N 1
ATOM 616 C CA . SER A 1 80 ? 15.466 16.840 -4.630 1.00 68.38 80 SER A CA 1
ATOM 617 C C . SER A 1 80 ? 14.652 15.555 -4.727 1.00 68.38 80 SER A C 1
ATOM 619 O O . SER A 1 80 ? 14.087 15.255 -5.779 1.00 68.38 80 SER A O 1
ATOM 621 N N . LEU A 1 81 ? 14.546 14.840 -3.607 1.00 72.00 81 LEU A N 1
ATOM 622 C CA . LEU A 1 81 ? 13.655 13.691 -3.473 1.00 72.00 81 LEU A CA 1
ATOM 623 C C . LEU A 1 81 ? 12.187 14.146 -3.538 1.00 72.00 81 LEU A C 1
ATOM 625 O O . LEU A 1 81 ? 11.860 15.208 -2.996 1.00 72.00 81 LEU A O 1
ATOM 629 N N . PRO A 1 82 ? 11.293 13.374 -4.183 1.00 80.75 82 PRO A N 1
ATOM 630 C CA . PRO A 1 82 ? 9.872 13.683 -4.179 1.00 80.75 82 PRO A CA 1
ATOM 631 C C . PRO A 1 82 ? 9.326 13.639 -2.748 1.00 80.75 82 PRO A C 1
ATOM 633 O O . PRO A 1 82 ? 9.689 12.773 -1.954 1.00 80.75 82 PRO A O 1
ATOM 636 N N . ALA A 1 83 ? 8.434 14.575 -2.425 1.00 85.88 83 ALA A N 1
ATOM 637 C CA . ALA A 1 83 ? 7.767 14.594 -1.130 1.00 85.88 83 ALA A CA 1
ATOM 638 C C . ALA A 1 83 ? 6.892 13.343 -0.940 1.00 85.88 83 ALA A C 1
ATOM 640 O O . ALA A 1 83 ? 6.291 12.835 -1.893 1.00 85.88 83 ALA A O 1
ATOM 641 N N . ILE A 1 84 ? 6.785 12.877 0.305 1.00 88.19 84 ILE A N 1
ATOM 642 C CA . ILE A 1 84 ? 5.946 11.727 0.647 1.00 88.19 84 ILE A CA 1
ATOM 643 C C . ILE A 1 84 ? 4.468 12.082 0.449 1.00 88.19 84 ILE A C 1
ATOM 645 O O . ILE A 1 84 ? 4.005 13.095 0.984 1.00 88.19 84 ILE A O 1
ATOM 649 N N . PRO A 1 85 ? 3.697 11.262 -0.292 1.00 87.88 85 PRO A N 1
ATOM 650 C CA . PRO A 1 85 ? 2.268 11.480 -0.442 1.00 87.88 85 PRO A CA 1
ATOM 651 C C . PRO A 1 85 ? 1.552 11.463 0.912 1.00 87.88 85 PRO A C 1
ATOM 653 O O . PRO A 1 85 ? 1.848 10.646 1.788 1.00 87.88 85 PRO A O 1
ATOM 656 N N . GLY A 1 86 ? 0.549 12.328 1.064 1.00 87.81 86 GLY A N 1
ATOM 657 C CA . GLY A 1 86 ? -0.271 12.372 2.273 1.00 87.81 86 GLY A CA 1
ATOM 658 C C . GLY A 1 86 ? -0.847 10.995 2.634 1.00 87.81 86 GLY A C 1
ATOM 659 O O . GLY A 1 86 ? -1.309 10.249 1.767 1.00 87.81 86 GLY A O 1
ATOM 660 N N . GLY A 1 87 ? -0.817 10.658 3.924 1.00 86.94 87 GLY A N 1
ATOM 661 C CA . GLY A 1 87 ? -1.273 9.366 4.450 1.00 86.94 87 GLY A CA 1
ATOM 662 C C . GLY A 1 87 ? -0.235 8.238 4.413 1.00 86.94 87 GLY A C 1
ATOM 663 O O . GLY A 1 87 ? -0.490 7.197 5.004 1.00 86.94 87 GLY A O 1
ATOM 664 N N . LEU A 1 88 ? 0.934 8.437 3.787 1.00 92.19 88 LEU A N 1
ATOM 665 C CA . LEU A 1 88 ? 2.021 7.442 3.752 1.00 92.19 88 LEU A CA 1
ATOM 666 C C . LEU A 1 88 ? 3.177 7.750 4.712 1.00 92.19 88 LEU A C 1
ATOM 668 O O . LEU A 1 88 ? 4.149 7.004 4.754 1.00 92.19 88 LEU A O 1
ATOM 672 N N . GLY A 1 89 ? 3.065 8.814 5.511 1.00 93.31 89 GLY A N 1
ATOM 673 C CA . GLY A 1 89 ? 4.074 9.194 6.508 1.00 93.31 89 GLY A CA 1
ATOM 674 C C . GLY A 1 89 ? 4.528 8.043 7.422 1.00 93.31 89 GLY A C 1
ATOM 675 O O . GLY A 1 89 ? 5.733 7.870 7.581 1.00 93.31 89 GLY A O 1
ATOM 676 N N . PRO A 1 90 ? 3.620 7.198 7.957 1.00 93.81 90 PRO A N 1
ATOM 677 C CA . PRO A 1 90 ? 4.013 6.078 8.815 1.00 93.81 90 PRO A CA 1
ATOM 678 C C . PRO A 1 90 ? 4.914 5.027 8.152 1.00 93.81 90 PRO A C 1
ATOM 680 O O . PRO A 1 90 ? 5.594 4.303 8.868 1.00 93.81 90 PRO A O 1
ATOM 683 N N . ILE A 1 91 ? 4.907 4.929 6.817 1.00 93.25 91 ILE A N 1
ATOM 684 C CA . ILE A 1 91 ? 5.696 3.952 6.045 1.00 93.25 91 ILE A CA 1
ATOM 685 C C . ILE A 1 91 ? 6.744 4.624 5.148 1.00 93.25 91 ILE A C 1
ATOM 687 O O . ILE A 1 91 ? 7.206 4.037 4.169 1.00 93.25 91 ILE A O 1
ATOM 691 N N . GLN A 1 92 ? 7.076 5.888 5.428 1.00 92.12 92 GLN A N 1
ATOM 692 C CA . GLN A 1 92 ? 7.970 6.694 4.597 1.00 92.12 92 GLN A CA 1
ATOM 693 C C . GLN A 1 92 ? 9.305 5.985 4.345 1.00 92.12 92 GLN A C 1
ATOM 695 O O . GLN A 1 92 ? 9.744 5.879 3.202 1.00 92.12 92 GLN A O 1
ATOM 700 N N . ARG A 1 93 ? 9.939 5.491 5.410 1.00 92.38 93 ARG A N 1
ATOM 701 C CA . ARG A 1 93 ? 11.266 4.875 5.339 1.00 92.38 93 ARG A CA 1
ATOM 702 C C . ARG A 1 93 ? 11.246 3.620 4.466 1.00 92.38 93 ARG A C 1
ATOM 704 O O . ARG A 1 93 ? 12.092 3.455 3.593 1.00 92.38 93 ARG A O 1
ATOM 711 N N . GLU A 1 94 ? 10.262 2.752 4.671 1.00 94.12 94 GLU A N 1
ATOM 712 C CA . GLU A 1 94 ? 10.064 1.530 3.893 1.00 94.12 94 GLU A CA 1
ATOM 713 C C . GLU A 1 94 ? 9.804 1.855 2.416 1.00 94.12 94 GLU A C 1
ATOM 715 O O . GLU A 1 94 ? 10.346 1.203 1.521 1.00 94.12 94 GLU A O 1
ATOM 720 N N . LEU A 1 95 ? 9.005 2.892 2.155 1.00 93.69 95 LEU A N 1
ATOM 721 C CA . LEU A 1 95 ? 8.686 3.345 0.807 1.00 93.69 95 LEU A CA 1
ATOM 722 C C . LEU A 1 95 ? 9.924 3.900 0.080 1.00 93.69 95 LEU A C 1
ATOM 724 O O . LEU A 1 95 ? 10.139 3.580 -1.089 1.00 93.69 95 LEU A O 1
ATOM 728 N N . GLU A 1 96 ? 10.767 4.675 0.764 1.00 91.88 96 GLU A N 1
ATOM 729 C CA . GLU A 1 96 ? 12.042 5.171 0.230 1.00 91.88 96 GLU A CA 1
ATOM 730 C C . GLU A 1 96 ? 13.013 4.022 -0.086 1.00 91.88 96 GLU A C 1
ATOM 732 O O . GLU A 1 96 ? 13.616 3.990 -1.163 1.00 91.88 96 GLU A O 1
ATOM 737 N N . GLU A 1 97 ? 13.126 3.029 0.801 1.00 93.38 97 GLU A N 1
ATOM 738 C CA . GLU A 1 97 ? 13.949 1.837 0.566 1.00 93.38 97 GLU A CA 1
ATOM 739 C C . GLU A 1 97 ? 13.487 1.045 -0.669 1.00 93.38 97 GLU A C 1
ATOM 741 O O . GLU A 1 97 ? 14.315 0.567 -1.457 1.00 93.38 97 GLU A O 1
ATOM 746 N N . ILE A 1 98 ? 12.169 0.909 -0.859 1.00 94.38 98 ILE A N 1
ATOM 747 C CA . ILE A 1 98 ? 11.583 0.283 -2.051 1.00 94.38 98 ILE A CA 1
ATOM 748 C C . ILE A 1 98 ? 11.878 1.125 -3.294 1.00 94.38 98 ILE A C 1
ATOM 750 O O . ILE A 1 98 ? 12.284 0.565 -4.313 1.00 94.38 98 ILE A O 1
ATOM 754 N N . ALA A 1 99 ? 11.747 2.451 -3.220 1.00 93.19 99 ALA A N 1
ATOM 755 C CA . ALA A 1 99 ? 11.993 3.345 -4.348 1.00 93.19 99 ALA A CA 1
ATOM 756 C C . ALA A 1 99 ? 13.438 3.270 -4.857 1.00 93.19 99 ALA A C 1
ATOM 758 O O . ALA A 1 99 ? 13.666 3.154 -6.063 1.00 93.19 99 ALA A O 1
ATOM 759 N N . VAL A 1 100 ? 14.423 3.227 -3.954 1.00 92.12 100 VAL A N 1
ATOM 760 C CA . VAL A 1 100 ? 15.836 3.051 -4.328 1.00 92.12 100 VAL A CA 1
ATOM 761 C C . VAL A 1 100 ? 16.053 1.730 -5.072 1.00 92.12 100 VAL A C 1
ATOM 763 O O . VAL A 1 100 ? 16.734 1.696 -6.102 1.00 92.12 100 VAL A O 1
ATOM 766 N N . LYS A 1 101 ? 15.473 0.630 -4.576 1.00 94.62 101 LYS A N 1
ATOM 767 C CA . LYS A 1 101 ? 15.563 -0.689 -5.227 1.00 94.62 101 LYS A CA 1
ATOM 768 C C . LYS A 1 101 ? 14.865 -0.688 -6.588 1.00 94.62 101 LYS A C 1
ATOM 770 O O . LYS A 1 101 ? 15.424 -1.210 -7.550 1.00 94.62 101 LYS A O 1
ATOM 775 N N . TYR A 1 102 ? 13.693 -0.062 -6.673 1.00 94.31 102 TYR A N 1
ATOM 776 C CA . TYR A 1 102 ? 12.918 0.087 -7.899 1.00 94.31 102 TYR A CA 1
ATOM 777 C C . TYR A 1 102 ? 13.712 0.823 -8.985 1.00 94.31 102 TYR A C 1
ATOM 779 O O . TYR A 1 102 ? 13.883 0.291 -10.080 1.00 94.31 102 TYR A O 1
ATOM 787 N N . VAL A 1 103 ? 14.300 1.983 -8.673 1.00 92.31 103 VAL A N 1
ATOM 788 C CA . VAL A 1 103 ? 15.117 2.740 -9.639 1.00 92.31 103 VAL A CA 1
ATOM 789 C C . VAL A 1 103 ? 16.328 1.947 -10.110 1.00 92.31 103 VAL A C 1
ATOM 791 O O . VAL A 1 103 ? 16.614 1.914 -11.306 1.00 92.31 103 VAL A O 1
ATOM 794 N N . ARG A 1 104 ? 17.035 1.271 -9.196 1.00 92.81 104 ARG A N 1
ATOM 795 C CA . ARG A 1 104 ? 18.177 0.417 -9.562 1.00 92.81 104 ARG A CA 1
ATOM 796 C C . ARG A 1 104 ? 17.762 -0.684 -10.534 1.00 92.81 104 ARG A C 1
ATOM 798 O O . ARG A 1 104 ? 18.449 -0.895 -11.531 1.00 92.81 104 ARG A O 1
ATOM 805 N N . LEU A 1 105 ? 16.637 -1.346 -10.267 1.00 95.62 105 LEU A N 1
ATOM 806 C CA . LEU A 1 105 ? 16.100 -2.398 -11.124 1.00 95.62 105 LEU A CA 1
ATOM 807 C C . LEU A 1 105 ? 15.731 -1.862 -12.514 1.00 95.62 105 LEU A C 1
ATOM 809 O O . LEU A 1 105 ? 16.119 -2.451 -13.521 1.00 95.62 105 LEU A O 1
ATOM 813 N N . VAL A 1 106 ? 15.019 -0.735 -12.578 1.00 94.00 106 VAL A N 1
ATOM 814 C CA . VAL A 1 106 ? 14.610 -0.123 -13.850 1.00 94.00 106 VAL A CA 1
ATOM 815 C C . VAL A 1 106 ? 15.824 0.329 -14.661 1.00 94.00 106 VAL A C 1
ATOM 817 O O . VAL A 1 106 ? 15.895 0.046 -15.854 1.00 94.00 106 VAL A O 1
ATOM 820 N N . ASN A 1 107 ? 16.808 0.967 -14.026 1.00 91.75 107 ASN A N 1
ATOM 821 C CA . ASN A 1 107 ? 18.027 1.409 -14.702 1.00 91.75 107 ASN A CA 1
ATOM 822 C C . ASN A 1 107 ? 18.853 0.234 -15.227 1.00 91.75 107 ASN A C 1
ATOM 824 O O . ASN A 1 107 ? 19.358 0.302 -16.345 1.00 91.75 107 ASN A O 1
ATOM 828 N N . TYR A 1 108 ? 18.959 -0.851 -14.457 1.00 95.12 108 TYR A N 1
ATOM 829 C CA . TYR A 1 108 ? 19.629 -2.062 -14.917 1.00 95.12 108 TYR A CA 1
ATOM 830 C C . TYR A 1 108 ? 18.913 -2.675 -16.124 1.00 95.12 108 TYR A C 1
ATOM 832 O O . TYR A 1 108 ? 19.550 -2.938 -17.142 1.00 95.12 108 TYR A O 1
ATOM 840 N N . ASN A 1 109 ? 17.586 -2.822 -16.055 1.00 95.62 109 ASN A N 1
ATOM 841 C CA . ASN A 1 109 ? 16.792 -3.296 -17.189 1.00 95.62 109 ASN A CA 1
ATOM 842 C C . ASN A 1 109 ? 16.992 -2.405 -18.419 1.00 95.62 109 ASN A C 1
ATOM 844 O O . ASN A 1 109 ? 17.260 -2.911 -19.505 1.00 95.62 109 ASN A O 1
ATOM 848 N N . LYS A 1 110 ? 16.932 -1.079 -18.258 1.00 92.88 110 LYS A N 1
ATOM 849 C CA . LYS A 1 110 ? 17.190 -0.140 -19.353 1.00 92.88 110 LYS A CA 1
ATOM 850 C C . LYS A 1 110 ? 18.581 -0.359 -19.948 1.00 92.88 110 LYS A C 1
ATOM 852 O O . LYS A 1 110 ? 18.692 -0.530 -21.151 1.00 92.88 110 LYS A O 1
ATOM 857 N N . MET A 1 111 ? 19.620 -0.437 -19.122 1.00 94.88 111 MET A N 1
ATOM 858 C CA . MET A 1 111 ? 20.999 -0.643 -19.576 1.00 94.88 111 MET A CA 1
ATOM 859 C C . MET A 1 111 ? 21.177 -1.945 -20.373 1.00 94.88 111 MET A C 1
ATOM 861 O O . MET A 1 111 ? 21.854 -1.943 -21.396 1.00 94.88 111 MET A O 1
ATOM 865 N N . VAL A 1 112 ? 20.566 -3.046 -19.925 1.00 97.94 112 VAL A N 1
ATOM 866 C CA . VAL A 1 112 ? 20.677 -4.356 -20.589 1.00 97.94 112 VAL A CA 1
ATOM 867 C C . VAL A 1 112 ? 19.876 -4.403 -21.891 1.00 97.94 112 VAL A C 1
ATOM 869 O O . VAL A 1 112 ? 20.344 -4.968 -22.879 1.00 97.94 112 VAL A O 1
ATOM 872 N N . PHE A 1 113 ? 18.675 -3.819 -21.908 1.00 97.00 113 PHE A N 1
ATOM 873 C CA . PHE A 1 113 ? 17.747 -3.963 -23.030 1.00 97.00 113 PHE A CA 1
ATOM 874 C C . PHE A 1 113 ? 17.782 -2.809 -24.042 1.00 97.00 113 PHE A C 1
ATOM 876 O O . PHE A 1 113 ? 17.333 -3.002 -25.171 1.00 97.00 113 PHE A O 1
ATOM 883 N N . SER A 1 114 ? 18.352 -1.648 -23.695 1.00 96.56 114 SER A N 1
ATOM 884 C CA . SER A 1 114 ? 18.490 -0.489 -24.594 1.00 96.56 114 SER A CA 1
ATOM 885 C C . SER A 1 114 ? 19.029 -0.850 -25.982 1.00 96.56 114 SER A C 1
ATOM 887 O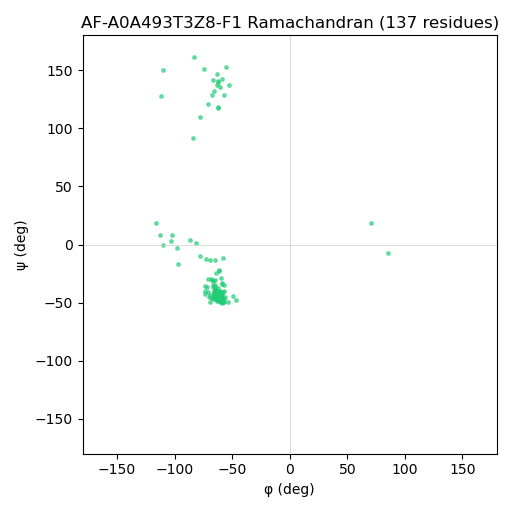 O . SER A 1 114 ? 18.355 -0.501 -26.945 1.00 96.56 114 SER A O 1
ATOM 889 N N . PRO A 1 115 ? 20.112 -1.642 -26.135 1.00 96.31 115 PRO A N 1
ATOM 890 C CA . PRO A 1 115 ? 20.635 -1.983 -27.461 1.00 96.31 115 PRO A CA 1
ATOM 891 C C . PRO A 1 115 ? 19.624 -2.697 -28.374 1.00 96.31 115 PRO A C 1
ATOM 893 O O . PRO A 1 115 ? 19.633 -2.510 -29.591 1.00 96.31 115 PRO A O 1
ATOM 896 N N . TYR A 1 116 ? 18.729 -3.508 -27.801 1.00 96.50 116 TYR A N 1
ATOM 897 C CA . TYR A 1 116 ? 17.687 -4.203 -28.558 1.00 96.50 116 TYR A CA 1
ATOM 898 C C . TYR A 1 116 ? 16.592 -3.235 -29.005 1.00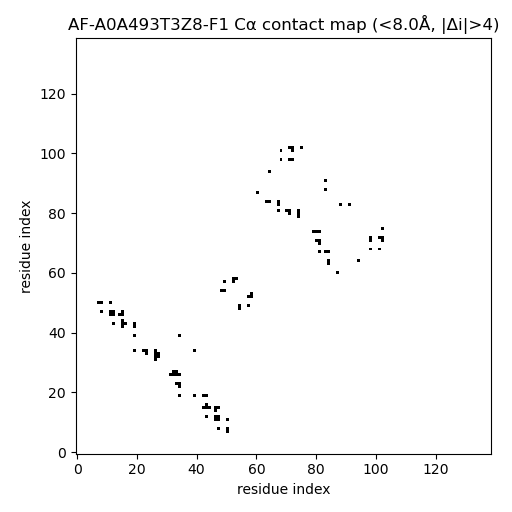 96.50 116 TYR A C 1
ATOM 900 O O . TYR A 1 116 ? 16.150 -3.297 -30.153 1.00 96.50 116 TYR A O 1
ATOM 908 N N . TYR A 1 117 ? 16.179 -2.326 -28.117 1.00 95.25 117 TYR A N 1
ATOM 909 C CA . TYR A 1 117 ? 15.217 -1.279 -28.456 1.00 95.25 117 TYR A CA 1
ATOM 910 C C . TYR A 1 117 ? 15.786 -0.326 -29.510 1.00 95.25 117 TYR A C 1
ATOM 912 O O . TYR A 1 117 ? 15.099 -0.033 -30.486 1.00 95.25 117 TYR A O 1
ATOM 920 N N . ASP A 1 118 ? 17.053 0.069 -29.383 1.00 95.75 118 ASP A N 1
ATOM 921 C CA . ASP A 1 118 ? 17.746 0.939 -30.336 1.00 95.75 118 ASP A CA 1
ATOM 922 C C . ASP A 1 118 ? 17.801 0.301 -31.731 1.00 95.75 118 ASP A C 1
ATOM 924 O O . ASP A 1 118 ? 17.516 0.961 -32.730 1.00 95.75 118 ASP A O 1
ATOM 928 N N . ALA A 1 119 ? 18.071 -1.006 -31.819 1.00 95.50 119 ALA A N 1
ATOM 929 C CA . ALA A 1 119 ? 18.064 -1.732 -33.089 1.00 95.50 119 ALA A CA 1
ATOM 930 C C . ALA A 1 119 ? 16.670 -1.794 -33.741 1.00 95.50 119 ALA A C 1
ATOM 932 O O . ALA A 1 119 ? 16.553 -1.710 -34.967 1.00 95.50 119 ALA A O 1
ATOM 933 N N . VAL A 1 120 ? 15.604 -1.952 -32.948 1.00 95.31 120 VAL A N 1
ATOM 934 C CA . VAL A 1 120 ? 14.219 -1.923 -33.448 1.00 95.31 120 VAL A CA 1
ATOM 935 C C . VAL A 1 120 ? 13.856 -0.520 -33.934 1.00 95.31 120 VAL A C 1
ATOM 937 O O . VAL A 1 120 ? 13.339 -0.378 -35.042 1.00 95.31 120 VAL A O 1
ATOM 940 N N . LEU A 1 121 ? 14.175 0.512 -33.152 1.0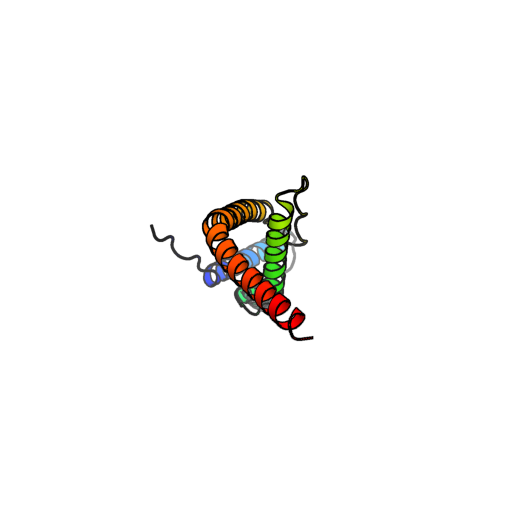0 94.75 121 LEU A N 1
ATOM 941 C CA . LEU A 1 121 ? 13.911 1.908 -33.500 1.00 94.75 121 LEU A CA 1
ATOM 942 C C . LEU A 1 121 ? 14.667 2.327 -34.765 1.00 94.75 121 LEU A C 1
ATOM 944 O O . LEU A 1 121 ? 14.061 2.896 -35.670 1.00 94.75 121 LEU A O 1
ATOM 948 N N . ALA A 1 122 ? 15.946 1.966 -34.891 1.00 94.50 122 ALA A N 1
ATOM 949 C CA . ALA A 1 122 ? 16.743 2.247 -36.084 1.00 94.50 122 ALA A CA 1
ATOM 950 C C . ALA A 1 122 ? 16.124 1.634 -37.353 1.00 94.50 122 ALA A C 1
ATOM 952 O O . ALA A 1 122 ? 16.070 2.284 -38.398 1.00 94.50 122 ALA A O 1
ATOM 953 N N . LYS A 1 123 ? 15.598 0.404 -37.273 1.00 94.00 123 LYS A N 1
ATOM 954 C CA . LYS A 1 123 ? 14.893 -0.245 -38.394 1.00 94.00 123 LYS A CA 1
ATOM 955 C C . LYS A 1 123 ? 13.594 0.465 -38.777 1.00 94.00 123 LYS A C 1
ATOM 957 O O . LYS A 1 123 ? 13.252 0.503 -39.954 1.00 94.00 123 LYS A O 1
ATOM 962 N N . ILE A 1 124 ? 12.854 0.987 -37.801 1.00 94.12 124 ILE A N 1
ATOM 963 C CA . ILE A 1 124 ? 11.606 1.718 -38.058 1.00 94.12 124 ILE A CA 1
ATOM 964 C C . ILE A 1 124 ? 11.920 3.053 -38.742 1.00 94.12 124 ILE A C 1
ATOM 966 O O . ILE A 1 124 ? 11.370 3.327 -39.806 1.00 94.12 124 ILE A O 1
ATOM 970 N N . LEU A 1 125 ? 12.865 3.821 -38.194 1.00 92.31 125 LEU A N 1
ATOM 971 C CA . LEU A 1 125 ? 13.252 5.134 -38.721 1.00 92.31 125 LEU A CA 1
ATOM 972 C C . LEU A 1 125 ? 13.804 5.040 -40.153 1.00 92.31 125 LEU A C 1
ATOM 974 O O . LEU A 1 125 ? 13.366 5.766 -41.041 1.00 92.31 125 LEU A O 1
ATOM 978 N N . THR A 1 126 ? 14.686 4.073 -40.420 1.00 88.62 126 THR A N 1
ATOM 979 C CA . THR A 1 126 ? 15.237 3.851 -41.773 1.00 88.62 126 THR A CA 1
ATOM 980 C C . THR A 1 126 ? 14.178 3.419 -42.797 1.00 88.62 126 THR A C 1
ATOM 982 O O . THR A 1 126 ? 14.282 3.747 -43.984 1.00 88.62 126 THR A O 1
ATOM 985 N N . LYS A 1 127 ? 13.127 2.707 -42.369 1.00 80.75 127 LYS A N 1
ATOM 986 C CA . LYS A 1 127 ? 11.991 2.332 -43.226 1.00 80.75 127 LYS A CA 1
ATOM 987 C C . LYS A 1 127 ? 11.103 3.533 -43.570 1.00 80.75 127 LYS A C 1
ATOM 989 O O . LYS A 1 127 ? 10.601 3.612 -44.688 1.00 80.75 127 LYS A O 1
ATOM 994 N N . GLU A 1 128 ? 10.905 4.462 -42.640 1.00 72.75 128 GLU A N 1
ATOM 995 C CA . GLU A 1 128 ? 10.136 5.687 -42.891 1.00 72.75 128 GLU A CA 1
ATOM 996 C C . GLU A 1 128 ? 10.869 6.634 -43.852 1.00 72.75 128 GLU A C 1
ATOM 998 O O . GLU A 1 128 ? 10.268 7.123 -44.811 1.00 72.75 128 GLU A O 1
ATOM 1003 N N . GLU A 1 129 ? 12.182 6.817 -43.678 1.00 69.25 129 GLU A N 1
ATOM 1004 C CA . GLU A 1 129 ? 13.015 7.639 -44.570 1.00 69.25 129 GLU A CA 1
ATOM 1005 C C . GLU A 1 129 ? 13.000 7.132 -46.019 1.00 69.25 129 GLU A C 1
ATOM 1007 O O . GLU A 1 129 ? 12.871 7.912 -46.966 1.00 69.25 129 GLU A O 1
ATOM 1012 N N . SER A 1 130 ? 13.069 5.814 -46.211 1.00 66.69 130 SER A N 1
ATOM 1013 C CA . SER A 1 130 ? 13.030 5.201 -47.544 1.00 66.69 130 SER A CA 1
ATOM 1014 C C . SER A 1 130 ? 11.646 5.292 -48.209 1.00 66.69 130 SER A C 1
ATOM 1016 O O . SER A 1 130 ? 11.569 5.433 -49.431 1.00 66.69 130 SER A O 1
ATOM 1018 N N . GLN A 1 131 ? 10.551 5.310 -47.439 1.00 64.56 131 GLN A N 1
ATOM 1019 C CA . GLN A 1 131 ? 9.198 5.557 -47.961 1.00 64.56 131 GLN A CA 1
ATOM 1020 C C . GLN A 1 131 ? 8.957 7.030 -48.339 1.00 64.56 131 GLN A C 1
ATOM 1022 O O . GLN A 1 131 ? 8.282 7.307 -49.334 1.00 64.56 131 GLN A O 1
ATOM 1027 N N . LEU A 1 132 ? 9.528 7.976 -47.589 1.00 61.62 132 LEU A N 1
ATOM 1028 C CA . LEU A 1 132 ? 9.476 9.412 -47.895 1.00 61.62 132 LEU A CA 1
ATOM 1029 C C . LEU A 1 132 ? 10.335 9.771 -49.119 1.00 61.62 132 LEU A C 1
ATOM 1031 O O . LEU A 1 132 ? 9.888 10.519 -49.988 1.00 61.62 132 LEU A O 1
ATOM 1035 N N . ALA A 1 133 ? 11.527 9.179 -49.244 1.00 60.19 133 ALA A N 1
ATOM 1036 C CA . ALA A 1 133 ? 12.402 9.367 -50.402 1.00 60.19 133 ALA A CA 1
ATOM 1037 C C . ALA A 1 133 ? 11.826 8.767 -51.701 1.00 60.19 133 ALA A C 1
ATOM 1039 O O . ALA A 1 133 ? 12.084 9.294 -52.783 1.00 60.19 133 ALA A O 1
ATOM 1040 N N . GLY A 1 134 ? 11.033 7.692 -51.604 1.00 58.34 134 GLY A N 1
ATOM 1041 C CA . GLY A 1 134 ? 10.303 7.118 -52.739 1.00 58.34 134 GLY A CA 1
ATOM 1042 C C . GLY A 1 134 ? 9.194 8.038 -53.258 1.00 58.34 134 GLY A C 1
ATOM 1043 O O . GLY A 1 134 ? 9.134 8.302 -54.454 1.00 58.34 134 GLY A O 1
ATOM 1044 N N . LYS A 1 135 ? 8.382 8.614 -52.361 1.00 55.44 135 LYS A N 1
ATOM 1045 C CA . LYS A 1 135 ? 7.292 9.537 -52.732 1.00 55.44 135 LYS A CA 1
ATOM 1046 C C . LYS A 1 135 ? 7.778 10.856 -53.334 1.00 55.44 135 LYS A C 1
ATOM 1048 O O . LYS A 1 135 ? 7.105 11.416 -54.190 1.00 55.44 135 LYS A O 1
ATOM 1053 N N . SER A 1 136 ? 8.950 11.342 -52.924 1.00 55.31 136 SER A N 1
ATOM 1054 C CA . SER A 1 136 ? 9.509 12.596 -53.445 1.00 55.31 136 SER A CA 1
ATOM 1055 C C . SER A 1 136 ? 10.144 12.463 -54.838 1.00 55.31 136 SER A C 1
ATOM 1057 O O . SER A 1 136 ? 10.491 13.480 -55.429 1.00 55.31 136 SER A O 1
ATOM 1059 N N . LYS A 1 137 ? 10.321 11.237 -55.355 1.00 52.41 137 LYS A N 1
ATOM 1060 C CA . LYS A 1 137 ? 10.814 10.966 -56.720 1.00 52.41 137 LYS A CA 1
ATOM 1061 C C . LYS A 1 137 ? 9.697 10.664 -57.725 1.00 52.41 137 LYS A C 1
ATOM 1063 O O . LYS A 1 137 ? 9.990 10.458 -58.898 1.00 52.41 137 LYS A O 1
ATOM 1068 N N . GLU A 1 138 ? 8.451 10.622 -57.263 1.00 51.53 138 GLU A N 1
ATOM 1069 C CA . GLU A 1 138 ? 7.265 10.280 -58.059 1.00 51.53 138 GLU A CA 1
ATOM 1070 C C . GLU A 1 138 ? 6.314 11.481 -58.249 1.00 51.53 138 GLU A C 1
ATOM 1072 O O . GLU A 1 138 ? 5.210 11.314 -58.761 1.00 51.53 138 GLU A O 1
ATOM 1077 N N . SER A 1 139 ? 6.739 12.689 -57.841 1.00 44.47 139 SER A N 1
ATOM 1078 C CA . SER A 1 139 ? 6.071 13.978 -58.115 1.00 44.47 139 SER A CA 1
ATOM 1079 C C . SER A 1 139 ? 6.861 14.813 -59.115 1.00 44.47 139 SER A C 1
ATOM 1081 O O . SER A 1 139 ? 8.108 14.805 -59.009 1.00 44.47 139 SER A O 1
#

Mean predicted aligned error: 8.73 Å

InterPro domains:
  IPR008862 T-complex 11 [PF05794] (10-121)
  IPR008862 T-complex 11 [PTHR12832] (1-122)

pLDDT: mean 88.24, std 13.14, range [39.12, 97.94]